Protein AF-A0A0P6XK25-F1 (afdb_monomer)

pLDDT: mean 90.97, std 7.02, range [74.19, 98.38]

Structure (mmCIF, N/CA/C/O backbone):
data_AF-A0A0P6XK25-F1
#
_entry.id   AF-A0A0P6XK25-F1
#
loop_
_atom_site.group_PDB
_atom_site.id
_atom_site.type_symbol
_atom_site.label_atom_id
_atom_site.label_alt_id
_atom_site.label_comp_id
_atom_site.label_asym_id
_atom_site.label_entity_id
_atom_site.label_seq_id
_atom_site.pdbx_PDB_ins_code
_atom_site.Cartn_x
_atom_site.Cartn_y
_atom_site.Cartn_z
_atom_site.occupancy
_atom_site.B_iso_or_equiv
_atom_site.auth_seq_id
_atom_site.auth_comp_id
_atom_site.auth_asym_id
_atom_site.auth_atom_id
_atom_site.pdbx_PDB_model_num
ATOM 1 N N . MET A 1 1 ? 8.075 2.113 -7.805 1.00 88.81 1 MET A N 1
ATOM 2 C CA . MET A 1 1 ? 7.806 1.300 -6.597 1.00 88.81 1 MET A CA 1
ATOM 3 C C . MET A 1 1 ? 6.356 1.472 -6.178 1.00 88.81 1 MET A C 1
ATOM 5 O O . MET A 1 1 ? 5.904 2.604 -6.058 1.00 88.81 1 MET A O 1
ATOM 9 N N . PHE A 1 2 ? 5.640 0.374 -5.963 1.00 92.81 2 PHE A N 1
ATOM 10 C CA . PHE A 1 2 ? 4.266 0.370 -5.460 1.00 92.81 2 PHE A CA 1
ATOM 11 C C . PHE A 1 2 ? 4.269 0.221 -3.941 1.00 92.81 2 PHE A C 1
ATOM 13 O O . PHE A 1 2 ? 5.107 -0.491 -3.394 1.00 92.81 2 PHE A O 1
ATOM 20 N N . GLN A 1 3 ? 3.340 0.879 -3.261 1.00 95.38 3 GLN A N 1
ATOM 21 C CA . GLN A 1 3 ? 3.172 0.802 -1.816 1.00 95.38 3 GLN A CA 1
ATOM 22 C C . GLN A 1 3 ? 1.693 0.698 -1.459 1.00 95.38 3 GLN A C 1
ATOM 24 O O . GLN A 1 3 ? 0.843 1.359 -2.062 1.00 95.38 3 GLN A O 1
ATOM 29 N N . LEU A 1 4 ? 1.410 -0.107 -0.440 1.00 96.75 4 LEU A N 1
ATOM 30 C CA . LEU A 1 4 ? 0.135 -0.119 0.259 1.00 96.75 4 LEU A CA 1
ATOM 31 C C . LEU A 1 4 ? 0.401 0.510 1.614 1.00 96.75 4 LEU A C 1
ATOM 33 O O . LEU A 1 4 ? 1.166 -0.023 2.417 1.00 96.75 4 LEU A O 1
ATOM 37 N N . ASN A 1 5 ? -0.219 1.653 1.843 1.00 97.94 5 ASN A N 1
ATOM 38 C CA . ASN A 1 5 ? -0.142 2.372 3.098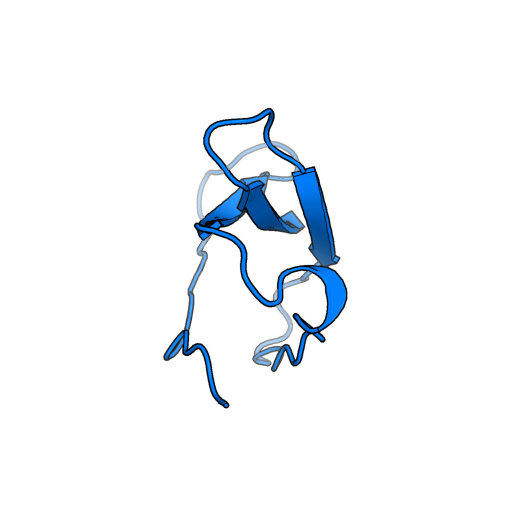 1.00 97.94 5 ASN A CA 1
ATOM 39 C C . ASN A 1 5 ? -1.529 2.432 3.728 1.00 97.94 5 ASN A C 1
ATOM 41 O O . ASN A 1 5 ? -2.542 2.174 3.071 1.00 97.94 5 ASN A O 1
ATOM 45 N N . TYR A 1 6 ? -1.581 2.781 5.004 1.00 98.06 6 TYR A N 1
ATOM 46 C CA . TYR A 1 6 ? -2.836 2.992 5.701 1.00 98.06 6 TYR A CA 1
ATOM 47 C C . TYR A 1 6 ? -2.727 4.094 6.745 1.00 98.06 6 TYR A C 1
ATOM 49 O O . TYR A 1 6 ? -1.652 4.385 7.267 1.00 98.06 6 TYR A O 1
ATOM 57 N N . VAL A 1 7 ? -3.873 4.673 7.073 1.00 98.38 7 VAL A N 1
ATOM 58 C CA . VAL A 1 7 ? -4.083 5.474 8.276 1.00 98.38 7 VAL A CA 1
ATOM 59 C C . VAL A 1 7 ? -5.126 4.749 9.112 1.00 98.38 7 VAL A C 1
ATOM 61 O O . VAL A 1 7 ? -6.194 4.415 8.601 1.00 98.38 7 VAL A O 1
ATOM 64 N N . ALA A 1 8 ? -4.818 4.497 10.381 1.00 98.06 8 ALA A N 1
ATOM 65 C CA . ALA A 1 8 ? -5.767 3.937 11.337 1.00 98.06 8 ALA A CA 1
ATOM 66 C C . ALA A 1 8 ? -6.170 5.000 12.359 1.00 98.06 8 ALA A C 1
ATOM 68 O O . ALA A 1 8 ? -5.311 5.720 12.870 1.00 98.06 8 ALA A O 1
ATOM 69 N N . ASP A 1 9 ? -7.470 5.095 12.626 1.00 97.81 9 ASP A N 1
ATOM 70 C CA . ASP A 1 9 ? -8.073 5.939 13.665 1.00 97.81 9 ASP A CA 1
ATOM 71 C C . ASP A 1 9 ? -7.632 7.416 13.598 1.00 97.81 9 ASP A C 1
ATOM 73 O O . ASP A 1 9 ? -7.472 8.091 14.612 1.00 97.81 9 ASP A O 1
ATOM 77 N N . GLY A 1 10 ? -7.413 7.922 12.378 1.00 96.06 10 GLY A N 1
ATOM 78 C CA . GLY A 1 10 ? -6.972 9.300 12.126 1.00 96.06 10 GLY A CA 1
ATOM 79 C C . GLY A 1 10 ? -5.509 9.589 12.491 1.00 96.06 10 GLY A C 1
ATOM 80 O O . GLY A 1 10 ? -5.129 10.755 12.585 1.00 96.06 10 GLY A O 1
ATOM 81 N N . GLY A 1 11 ? -4.697 8.554 12.721 1.00 97.19 11 GLY A N 1
ATOM 82 C CA . GLY A 1 11 ? -3.277 8.671 13.041 1.00 97.19 11 GLY A CA 1
ATOM 83 C C . GLY A 1 11 ? -2.378 9.028 11.850 1.00 97.19 11 GLY A C 1
ATOM 84 O O . GLY A 1 11 ? -2.811 9.534 10.817 1.00 97.19 11 GLY A O 1
ATOM 85 N N . ALA A 1 12 ? -1.083 8.753 12.001 1.00 98.00 12 ALA A N 1
ATOM 86 C CA . ALA A 1 12 ? -0.105 8.951 10.935 1.00 98.00 12 ALA A CA 1
ATOM 87 C C . ALA A 1 12 ? -0.166 7.831 9.885 1.00 98.00 12 ALA A C 1
ATOM 89 O O . ALA A 1 12 ? -0.486 6.687 10.209 1.00 98.00 12 ALA A O 1
ATOM 90 N N . GLU A 1 13 ? 0.214 8.154 8.646 1.00 98.06 13 GLU A N 1
ATOM 91 C CA . GLU A 1 13 ? 0.374 7.171 7.571 1.00 98.06 13 GLU A CA 1
ATOM 92 C C . GLU A 1 13 ? 1.430 6.117 7.947 1.00 98.06 13 GLU A C 1
ATOM 94 O O . GLU A 1 13 ? 2.542 6.448 8.360 1.00 98.06 13 GLU A O 1
ATOM 99 N N . GLN A 1 14 ? 1.074 4.846 7.786 1.00 97.88 14 GLN A N 1
ATOM 100 C CA . GLN A 1 14 ? 1.920 3.679 8.017 1.00 97.88 14 GLN A CA 1
ATOM 101 C C . GLN A 1 14 ? 2.038 2.854 6.729 1.00 97.88 14 GLN A C 1
ATOM 103 O O . GLN A 1 14 ? 1.100 2.804 5.933 1.00 97.88 14 GLN A O 1
ATOM 108 N N . ASN A 1 15 ? 3.172 2.181 6.525 1.00 97.00 15 ASN A N 1
ATOM 109 C CA . ASN A 1 15 ? 3.386 1.291 5.379 1.00 97.00 15 ASN A CA 1
ATOM 110 C C . ASN A 1 15 ? 2.995 -0.151 5.743 1.00 97.00 15 ASN A C 1
ATOM 112 O O . ASN A 1 15 ? 3.527 -0.701 6.703 1.00 97.00 15 ASN A O 1
ATOM 116 N N . LEU A 1 16 ? 2.084 -0.759 4.974 1.00 96.25 16 LEU A N 1
ATOM 117 C CA . LEU A 1 16 ? 1.774 -2.198 5.046 1.00 96.25 16 LEU A CA 1
ATOM 118 C C . LEU A 1 16 ? 2.709 -3.027 4.171 1.00 96.25 16 LEU A C 1
ATOM 120 O O . LEU A 1 16 ? 2.954 -4.195 4.455 1.00 96.25 16 LEU A O 1
ATOM 124 N N . GLY A 1 17 ? 3.221 -2.436 3.095 1.00 95.12 17 GLY A N 1
ATOM 125 C CA . GLY A 1 17 ? 4.163 -3.102 2.215 1.00 95.12 17 GLY A CA 1
ATOM 126 C C . GLY A 1 17 ? 4.638 -2.207 1.084 1.00 95.12 17 GLY A C 1
ATOM 127 O O . GLY A 1 17 ? 4.009 -1.201 0.736 1.00 95.12 17 GLY A O 1
ATOM 128 N N . SER A 1 18 ? 5.778 -2.585 0.516 1.00 94.88 18 SER A N 1
ATOM 129 C CA . SER A 1 18 ? 6.374 -1.948 -0.653 1.00 94.88 18 SER A CA 1
ATOM 130 C C . SER A 1 18 ? 6.839 -3.026 -1.627 1.00 94.88 18 SER A C 1
ATOM 132 O O . SER A 1 18 ? 7.510 -3.976 -1.228 1.00 94.88 18 SER A O 1
ATOM 134 N N . TRP A 1 19 ? 6.505 -2.860 -2.903 1.00 91.44 19 TRP A N 1
ATOM 135 C CA . TRP A 1 19 ? 6.824 -3.801 -3.972 1.00 91.44 19 TRP A CA 1
ATOM 136 C C . TRP A 1 19 ? 7.514 -3.077 -5.120 1.00 91.44 19 TRP A C 1
ATOM 138 O O . TRP A 1 19 ? 7.013 -2.095 -5.684 1.00 91.44 19 TRP A O 1
ATOM 148 N N . THR A 1 20 ? 8.688 -3.576 -5.485 1.00 87.31 20 THR A N 1
ATOM 149 C CA . THR A 1 20 ? 9.390 -3.136 -6.686 1.00 87.31 20 THR A CA 1
ATOM 150 C C . THR A 1 20 ? 8.846 -3.931 -7.857 1.00 87.31 20 THR A C 1
ATOM 152 O O . THR A 1 20 ? 9.065 -5.134 -7.930 1.00 87.31 20 THR A O 1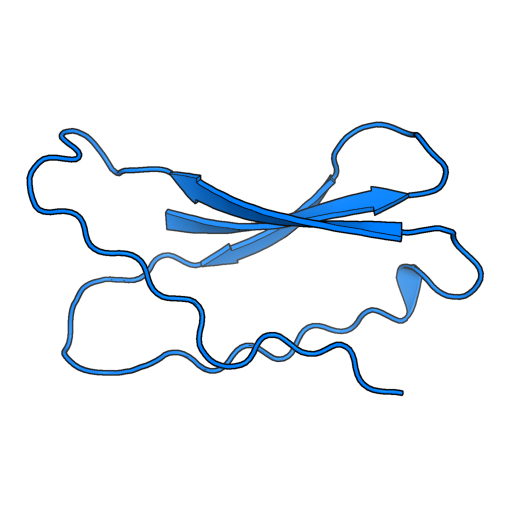
ATOM 155 N N . GLN A 1 21 ? 8.144 -3.251 -8.761 1.00 78.06 21 GLN A N 1
ATOM 156 C CA . GLN A 1 21 ? 7.702 -3.841 -10.017 1.00 78.06 21 GLN A CA 1
ATOM 157 C C . GLN A 1 21 ? 8.538 -3.289 -11.177 1.00 78.06 21 GLN A C 1
ATOM 159 O O . GLN A 1 21 ? 8.823 -2.089 -11.227 1.00 78.06 21 GLN A O 1
ATOM 164 N N . THR A 1 22 ? 8.945 -4.184 -12.073 1.00 76.56 22 THR A N 1
ATOM 165 C CA . THR A 1 22 ? 9.611 -3.909 -13.347 1.00 76.56 22 THR A CA 1
ATOM 166 C C . THR A 1 22 ? 8.731 -4.447 -14.460 1.00 76.56 22 THR A C 1
ATOM 168 O O . THR A 1 22 ? 8.380 -5.620 -14.421 1.00 76.56 22 THR A O 1
ATOM 171 N N . TYR A 1 23 ? 8.430 -3.629 -15.468 1.00 74.31 23 TYR A N 1
ATOM 172 C CA . TYR A 1 23 ? 7.549 -4.030 -16.562 1.00 74.31 23 TYR A CA 1
ATOM 173 C C . TYR A 1 23 ? 8.072 -5.281 -17.293 1.00 74.31 23 TYR A C 1
ATOM 175 O O . TYR A 1 23 ? 8.986 -5.202 -18.112 1.00 74.31 23 TYR A O 1
ATOM 183 N N . ASP A 1 24 ? 7.482 -6.435 -16.986 1.00 80.31 24 ASP A N 1
ATOM 184 C CA . ASP A 1 24 ? 7.812 -7.750 -17.548 1.00 80.31 24 ASP A CA 1
ATOM 185 C C . ASP A 1 24 ? 6.615 -8.385 -18.285 1.00 80.31 24 ASP A C 1
ATOM 187 O O . ASP A 1 24 ? 6.651 -9.553 -18.677 1.00 80.31 24 ASP A O 1
ATOM 191 N N . GLY A 1 25 ? 5.544 -7.605 -18.476 1.00 80.62 25 GLY A N 1
ATOM 192 C CA . GLY A 1 25 ? 4.287 -8.045 -19.080 1.00 80.62 25 GLY A CA 1
ATOM 193 C C . GLY A 1 25 ? 3.392 -8.869 -18.150 1.00 80.62 25 GLY A C 1
ATOM 194 O O . GLY A 1 25 ? 2.348 -9.347 -18.601 1.00 80.62 25 GLY A O 1
ATOM 195 N N . LYS A 1 26 ? 3.763 -9.048 -16.877 1.00 82.88 26 LYS A N 1
ATOM 196 C CA . LYS A 1 26 ? 2.962 -9.770 -15.887 1.00 82.88 26 LYS A CA 1
ATOM 197 C C . LYS A 1 26 ? 2.282 -8.816 -14.915 1.00 82.88 26 LYS A C 1
ATOM 199 O O . LYS A 1 26 ? 2.674 -7.667 -14.728 1.00 82.88 26 LYS A O 1
ATOM 204 N N . TRP A 1 27 ? 1.236 -9.337 -14.289 1.00 83.69 27 TRP A N 1
ATOM 205 C CA . TRP A 1 27 ? 0.532 -8.679 -13.199 1.00 83.69 27 TRP A CA 1
ATOM 206 C C . TRP A 1 27 ? 0.925 -9.342 -11.888 1.00 83.69 27 TRP A C 1
ATOM 208 O O . TRP A 1 27 ? 0.879 -10.568 -11.787 1.00 83.69 27 TRP A O 1
ATOM 218 N N . GLU A 1 28 ? 1.256 -8.535 -10.886 1.00 87.50 28 GLU A N 1
ATOM 219 C CA . GLU A 1 28 ? 1.469 -9.031 -9.529 1.00 87.50 28 GLU A CA 1
ATOM 220 C C . GLU A 1 28 ? 0.149 -9.057 -8.764 1.00 87.50 28 GLU A C 1
ATOM 222 O O . GLU A 1 28 ? -0.546 -8.043 -8.659 1.00 87.50 28 GLU A O 1
ATOM 227 N N . SER A 1 29 ? -0.192 -10.226 -8.223 1.00 90.31 29 SER A N 1
ATOM 228 C CA . SER A 1 29 ? -1.322 -10.378 -7.309 1.00 90.31 29 SER A CA 1
ATOM 229 C C . SER A 1 29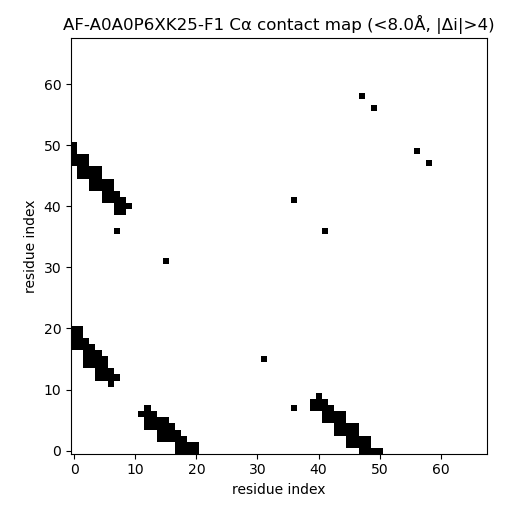 ? -0.820 -10.233 -5.881 1.00 90.31 29 SER A C 1
ATOM 231 O O . SER A 1 29 ? 0.037 -10.999 -5.446 1.00 90.31 29 SER A O 1
ATOM 233 N N . LEU A 1 30 ? -1.376 -9.274 -5.145 1.00 91.50 30 LEU A N 1
ATOM 234 C CA . LEU A 1 30 ? -1.016 -9.022 -3.754 1.00 91.50 30 LEU A CA 1
ATOM 235 C C . LEU A 1 30 ? -2.131 -9.499 -2.827 1.00 91.50 30 LEU A C 1
ATOM 237 O O . LEU A 1 30 ? -3.289 -9.122 -3.001 1.00 91.50 30 LEU A O 1
ATOM 241 N N . ASP A 1 31 ? -1.748 -10.302 -1.839 1.00 94.62 31 ASP A N 1
ATOM 242 C CA . ASP A 1 31 ? -2.581 -10.704 -0.709 1.00 94.62 31 ASP A CA 1
ATOM 243 C C . ASP A 1 31 ? -1.846 -10.289 0.570 1.00 94.62 31 ASP A C 1
ATOM 245 O O . ASP A 1 31 ? -0.700 -10.685 0.795 1.00 94.62 31 ASP A O 1
ATOM 249 N N . VAL A 1 32 ? -2.457 -9.391 1.338 1.00 95.19 32 VAL A N 1
ATOM 250 C CA . VAL A 1 32 ? -1.840 -8.743 2.500 1.00 95.19 32 VAL A CA 1
ATOM 251 C C . VAL A 1 32 ? -2.725 -9.011 3.702 1.00 95.19 32 VAL A C 1
ATOM 253 O O . VAL A 1 32 ? -3.907 -8.674 3.682 1.00 95.19 32 VAL A O 1
ATOM 256 N N . AS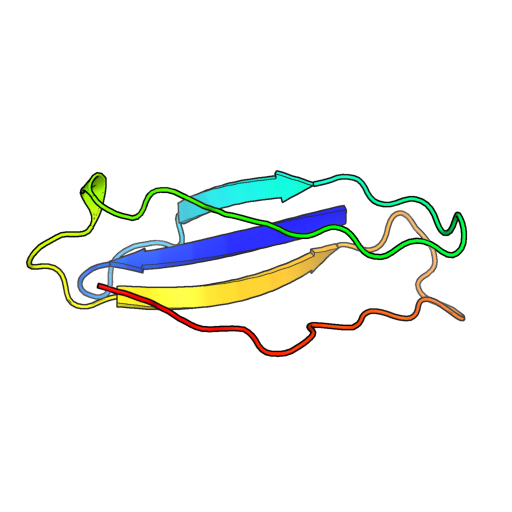P A 1 33 ? -2.143 -9.576 4.758 1.00 95.12 33 ASP A N 1
ATOM 257 C CA . ASP A 1 33 ? -2.859 -9.799 6.008 1.00 95.12 33 ASP A CA 1
ATOM 258 C C . ASP A 1 33 ? -3.189 -8.463 6.694 1.00 95.12 33 ASP A C 1
ATOM 260 O O . ASP A 1 33 ? -2.307 -7.659 7.009 1.00 95.12 33 ASP A O 1
ATOM 264 N N . LEU A 1 34 ? -4.480 -8.240 6.935 1.00 96.12 34 LEU A N 1
ATOM 265 C CA . LEU A 1 34 ? -5.014 -7.046 7.588 1.00 96.12 34 LEU A CA 1
ATOM 266 C C . LEU A 1 34 ? -5.406 -7.302 9.051 1.00 96.12 34 LEU A C 1
ATOM 268 O O . LEU A 1 34 ? -5.945 -6.400 9.690 1.00 96.12 34 LEU A O 1
ATOM 272 N N . SER A 1 35 ? -5.125 -8.488 9.603 1.00 95.81 35 SER A N 1
ATOM 273 C CA . SER A 1 35 ? -5.508 -8.890 10.968 1.00 95.81 35 SER A CA 1
ATOM 274 C C . SER A 1 35 ? -5.084 -7.884 12.047 1.00 95.81 35 SER A C 1
ATOM 276 O O . SER A 1 35 ? -5.832 -7.605 12.981 1.00 95.81 35 SER A O 1
ATOM 278 N N . SER A 1 36 ? -3.917 -7.254 11.884 1.00 95.06 36 SER A N 1
ATOM 279 C CA . SER A 1 36 ? -3.394 -6.218 12.794 1.00 95.06 36 SER A CA 1
ATOM 280 C C . SER A 1 36 ? -4.228 -4.923 12.856 1.00 95.06 3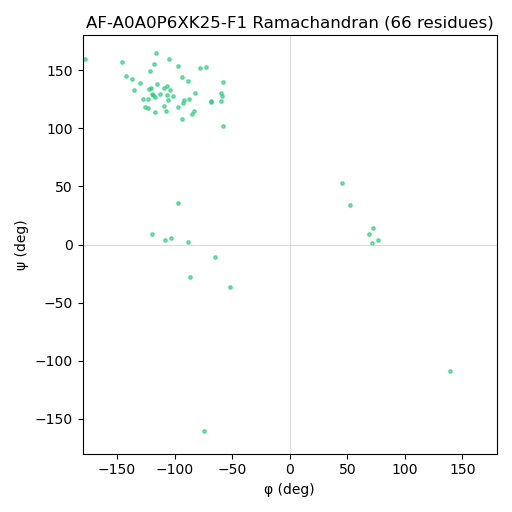6 SER A C 1
ATOM 282 O O . SER A 1 36 ? -4.000 -4.049 13.711 1.00 95.06 36 SER A O 1
ATOM 284 N N . LEU A 1 37 ? -5.185 -4.777 11.941 1.00 96.31 37 LEU A N 1
ATOM 285 C CA . LEU A 1 37 ? -6.067 -3.625 11.804 1.00 96.31 37 LEU A CA 1
ATOM 286 C C . LEU A 1 37 ? -7.505 -3.925 12.240 1.00 96.31 37 LEU A C 1
ATOM 288 O O . LEU A 1 37 ? -8.361 -3.050 12.109 1.00 96.31 37 LEU A O 1
ATOM 292 N N . ASP A 1 38 ? -7.774 -5.125 12.762 1.00 95.75 38 ASP A N 1
ATOM 293 C CA . ASP A 1 38 ? -9.113 -5.494 13.210 1.00 95.75 38 ASP A CA 1
ATOM 294 C C . ASP A 1 38 ? -9.637 -4.528 14.286 1.00 95.75 38 ASP A C 1
ATOM 296 O O . ASP A 1 38 ? -8.900 -4.044 15.151 1.00 95.75 38 ASP A O 1
ATOM 300 N N . GLY A 1 39 ? -10.924 -4.203 14.186 1.00 96.12 39 GLY A N 1
ATOM 301 C CA . GLY A 1 39 ? -11.599 -3.241 15.057 1.00 96.12 39 GLY A CA 1
ATOM 302 C C . GLY A 1 39 ? -11.233 -1.763 14.854 1.00 96.12 39 GLY A C 1
ATOM 303 O O . GLY A 1 39 ? -11.783 -0.928 15.572 1.00 96.12 39 GLY A O 1
ATOM 304 N N . LYS A 1 40 ? -10.355 -1.409 13.904 1.00 96.75 40 LYS A N 1
ATOM 305 C CA . LYS A 1 40 ? -9.958 -0.012 13.640 1.00 96.75 40 LYS A CA 1
ATOM 306 C C . LYS A 1 40 ? -10.743 0.611 12.490 1.00 96.75 40 LYS A C 1
ATOM 308 O O . LYS A 1 40 ? -11.167 -0.074 11.559 1.00 96.75 40 LYS A O 1
ATOM 313 N N . SER A 1 41 ? -10.875 1.935 12.512 1.00 97.38 41 SER A N 1
ATOM 314 C CA . SER A 1 41 ? -11.307 2.695 11.336 1.00 97.38 41 SER A CA 1
ATOM 315 C C . SER A 1 41 ? -10.098 2.951 10.442 1.00 97.38 41 SER A C 1
ATOM 317 O O . SER A 1 41 ? -9.158 3.635 10.850 1.00 97.38 41 SER A O 1
ATOM 319 N N . VAL A 1 42 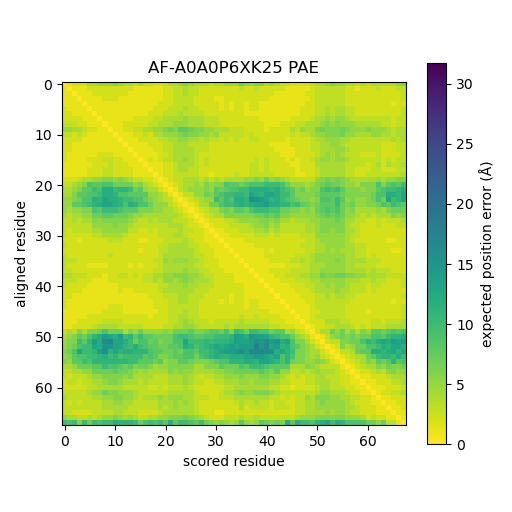? -10.091 2.381 9.235 1.00 97.50 42 VAL A N 1
ATOM 320 C CA . VAL A 1 42 ? -8.901 2.360 8.371 1.00 97.50 42 VAL A CA 1
ATOM 321 C C . VAL A 1 42 ? -9.163 3.044 7.036 1.00 97.50 42 VAL A C 1
ATOM 323 O O . VAL A 1 42 ? -10.157 2.777 6.363 1.00 97.50 42 VAL A O 1
ATOM 326 N N . GLN A 1 43 ? -8.219 3.884 6.618 1.00 97.94 43 GLN A N 1
ATOM 327 C CA . GLN A 1 43 ? -8.121 4.409 5.259 1.00 97.94 43 GLN A CA 1
ATOM 328 C C . GLN A 1 43 ? -6.918 3.768 4.571 1.00 97.94 43 GLN A C 1
ATOM 330 O O . GLN A 1 43 ? -5.790 3.944 5.025 1.00 97.94 43 GLN A O 1
ATOM 335 N N . PHE A 1 44 ? -7.146 3.041 3.479 1.00 97.31 44 PHE A N 1
ATOM 336 C CA . PHE A 1 44 ? -6.072 2.474 2.663 1.00 97.31 44 PHE A CA 1
ATOM 337 C C . PHE A 1 44 ? -5.622 3.462 1.589 1.00 97.31 44 PHE A C 1
ATOM 339 O O . PHE A 1 44 ? -6.438 4.146 0.970 1.00 97.31 44 PHE A O 1
ATOM 346 N N . ILE A 1 45 ? -4.316 3.511 1.353 1.00 97.25 45 ILE A N 1
ATOM 347 C CA . ILE A 1 45 ? -3.668 4.412 0.405 1.00 97.25 45 ILE A CA 1
ATOM 348 C C . ILE A 1 45 ? -2.825 3.560 -0.543 1.00 97.25 45 ILE A C 1
ATOM 350 O O . ILE A 1 45 ? -1.876 2.892 -0.133 1.00 97.25 45 ILE A O 1
ATOM 354 N N . LEU A 1 46 ? -3.166 3.607 -1.827 1.00 95.94 46 LEU A N 1
ATOM 355 C CA . LEU A 1 46 ? -2.403 2.980 -2.899 1.00 95.94 46 LEU A CA 1
ATOM 356 C C . LEU A 1 46 ? -1.436 4.022 -3.465 1.00 95.94 46 LEU A C 1
ATOM 358 O O . LEU A 1 46 ? -1.864 4.978 -4.110 1.00 95.94 46 LEU A O 1
ATOM 362 N N . LYS A 1 47 ? -0.140 3.878 -3.183 1.00 94.31 47 LYS A N 1
ATOM 363 C CA . LYS A 1 47 ? 0.884 4.877 -3.522 1.00 94.31 47 LYS A CA 1
ATOM 364 C C . LYS A 1 47 ? 1.871 4.309 -4.541 1.00 94.31 47 LYS A C 1
ATOM 366 O O . LYS A 1 47 ? 2.297 3.163 -4.428 1.00 94.31 47 LYS A O 1
ATOM 371 N N . VAL A 1 48 ? 2.255 5.120 -5.528 1.00 91.50 48 VAL A N 1
ATOM 372 C CA . VAL A 1 48 ? 3.358 4.813 -6.452 1.00 91.50 48 VAL A CA 1
ATOM 373 C C . VAL A 1 48 ? 4.409 5.892 -6.319 1.00 91.50 48 VAL A C 1
ATOM 375 O O . VAL A 1 48 ? 4.104 7.080 -6.379 1.00 91.50 48 VAL A O 1
ATOM 378 N N . LEU A 1 49 ? 5.646 5.455 -6.139 1.00 89.56 49 LEU A N 1
ATOM 379 C CA . LEU A 1 49 ? 6.828 6.296 -6.206 1.00 89.56 49 LEU A CA 1
ATOM 380 C C . LEU A 1 49 ? 7.542 5.981 -7.517 1.00 89.56 49 LEU A C 1
ATOM 382 O O . LEU A 1 49 ? 7.846 4.815 -7.784 1.00 89.56 49 LEU A O 1
ATOM 386 N N . ASN A 1 50 ? 7.781 6.993 -8.344 1.00 84.56 50 ASN A N 1
ATOM 387 C CA . ASN A 1 50 ? 8.573 6.823 -9.554 1.00 84.56 50 ASN A CA 1
ATOM 388 C C . ASN A 1 50 ? 10.060 6.653 -9.190 1.00 84.56 50 ASN A C 1
ATOM 390 O O . ASN A 1 50 ? 10.526 7.137 -8.160 1.00 84.56 50 ASN A O 1
ATOM 394 N N . ASN A 1 51 ? 10.823 5.964 -10.037 1.00 74.19 51 ASN A N 1
ATOM 395 C CA . ASN A 1 51 ? 12.257 5.738 -9.815 1.00 74.19 51 ASN A CA 1
ATOM 396 C C . ASN A 1 51 ? 13.125 6.752 -10.593 1.00 74.19 51 ASN A C 1
ATOM 398 O O . ASN A 1 51 ? 14.184 6.393 -11.104 1.00 74.19 51 ASN A O 1
ATOM 402 N N . GLY A 1 52 ? 12.684 8.010 -10.720 1.00 78.56 52 GLY A N 1
ATOM 403 C CA . GLY A 1 52 ? 13.414 9.047 -11.458 1.00 78.56 52 GLY A CA 1
ATOM 404 C C . GLY A 1 52 ? 12.505 9.939 -12.298 1.00 78.56 52 GLY A C 1
ATOM 405 O O . GLY A 1 52 ? 11.786 10.771 -11.754 1.00 78.56 52 GLY A O 1
ATOM 406 N N . ASN A 1 53 ? 12.558 9.802 -13.624 1.00 78.31 53 ASN A N 1
ATOM 407 C CA . ASN A 1 53 ? 11.619 10.472 -14.525 1.00 78.31 53 ASN A CA 1
ATOM 408 C C . ASN A 1 53 ? 10.324 9.649 -14.597 1.00 78.31 53 ASN A C 1
ATOM 410 O O . ASN A 1 53 ? 10.400 8.446 -14.798 1.00 78.31 53 ASN A O 1
ATOM 414 N N . SER A 1 54 ? 9.164 10.285 -14.418 1.00 79.44 54 SER A N 1
ATOM 415 C CA . SER A 1 54 ? 7.849 9.635 -14.546 1.00 79.44 54 SER A CA 1
ATOM 416 C C . SER A 1 54 ? 7.285 9.660 -15.968 1.00 79.44 54 SER A C 1
ATOM 418 O O . SER A 1 54 ? 6.141 9.266 -16.181 1.00 79.44 54 SER A O 1
ATOM 420 N N . GLN A 1 55 ? 8.022 10.208 -16.934 1.00 79.81 55 GLN A N 1
ATOM 421 C CA . GLN A 1 55 ? 7.596 10.225 -18.325 1.00 79.81 55 GLN A CA 1
ATOM 422 C C . GLN A 1 55 ? 7.413 8.784 -18.815 1.00 79.81 55 GLN A C 1
ATOM 424 O O . GLN A 1 55 ? 8.329 7.975 -18.712 1.00 79.81 55 GLN A O 1
ATOM 429 N N . ASP A 1 56 ? 6.208 8.496 -19.307 1.00 79.44 56 ASP A N 1
ATOM 430 C CA . ASP A 1 56 ? 5.754 7.182 -19.780 1.00 79.44 56 ASP A CA 1
ATOM 431 C C . ASP A 1 56 ? 5.567 6.097 -18.696 1.00 79.44 56 ASP A C 1
ATOM 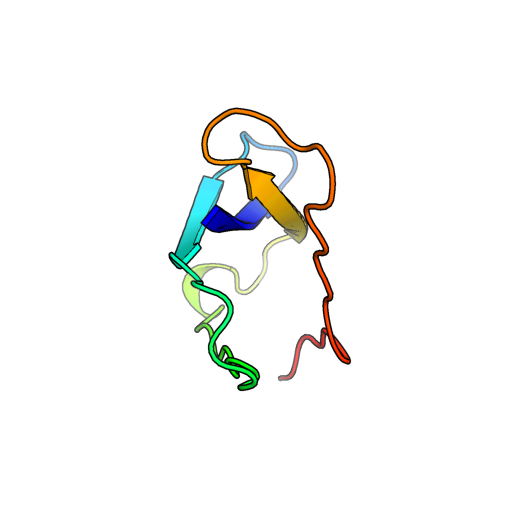433 O O . ASP A 1 56 ? 5.259 4.949 -19.025 1.00 79.44 56 ASP A O 1
ATOM 437 N N . ASP A 1 57 ? 5.649 6.447 -17.404 1.00 83.75 57 ASP A N 1
ATOM 438 C CA . ASP A 1 57 ? 5.291 5.525 -16.320 1.00 83.75 57 ASP A CA 1
ATOM 439 C C . ASP A 1 57 ? 3.776 5.252 -16.325 1.00 83.75 57 ASP A C 1
ATOM 441 O O . ASP A 1 57 ? 2.950 6.160 -16.191 1.00 83.75 57 ASP A O 1
ATOM 445 N N . LEU A 1 58 ? 3.402 3.973 -16.413 1.00 83.94 58 LEU A N 1
ATOM 446 C CA . LEU A 1 58 ? 2.023 3.511 -16.268 1.00 83.94 58 LEU A CA 1
ATOM 447 C C . LEU A 1 58 ? 1.873 2.678 -14.997 1.00 83.94 58 LEU A C 1
ATOM 449 O O . LEU A 1 58 ? 2.601 1.711 -14.772 1.00 83.94 58 LEU A O 1
ATOM 453 N N . ALA A 1 59 ? 0.876 3.028 -14.189 1.00 87.25 59 ALA A N 1
ATOM 454 C CA . ALA A 1 59 ? 0.490 2.280 -13.003 1.00 87.25 59 ALA A CA 1
ATOM 455 C C . ALA A 1 59 ? -0.978 1.869 -13.097 1.00 87.25 59 ALA A C 1
ATOM 457 O O . ALA A 1 59 ? -1.848 2.684 -13.405 1.00 87.25 59 ALA A O 1
ATOM 458 N N . PHE A 1 60 ? -1.251 0.603 -12.790 1.00 88.88 60 PHE A N 1
ATOM 459 C CA . PHE A 1 60 ? -2.601 0.059 -12.765 1.00 88.88 60 PHE A CA 1
ATOM 460 C C . PHE A 1 60 ? -2.841 -0.676 -11.453 1.00 88.88 60 PHE A C 1
ATOM 462 O O . PHE A 1 60 ? -1.995 -1.438 -10.989 1.00 88.88 60 PHE A O 1
ATOM 469 N N . TRP A 1 61 ? -4.037 -0.490 -10.903 1.00 90.56 61 TRP A N 1
ATOM 470 C CA . TRP A 1 61 ? -4.562 -1.294 -9.808 1.00 90.56 61 TRP A CA 1
ATOM 471 C C . TRP A 1 61 ? -5.792 -2.022 -10.308 1.00 90.56 61 TRP A C 1
ATOM 473 O O . TRP A 1 61 ? -6.800 -1.404 -10.652 1.00 90.56 61 TRP A O 1
ATOM 483 N N . LEU A 1 62 ? -5.697 -3.342 -10.377 1.00 91.50 62 LEU A N 1
ATOM 484 C CA . LEU A 1 62 ? -6.764 -4.177 -10.902 1.00 91.50 62 LEU A CA 1
ATOM 485 C C . LEU A 1 62 ? -7.594 -4.727 -9.746 1.00 91.50 62 LEU A C 1
ATOM 487 O O . LEU A 1 62 ? -7.083 -5.452 -8.900 1.00 91.50 62 LEU A O 1
ATOM 491 N N . ALA A 1 63 ? -8.880 -4.369 -9.733 1.00 92.62 63 ALA A N 1
ATOM 492 C CA . ALA A 1 63 ? -9.887 -4.865 -8.792 1.00 92.62 63 ALA A CA 1
ATOM 493 C C . ALA A 1 63 ? -9.436 -4.901 -7.310 1.00 92.62 63 ALA A C 1
ATOM 495 O O . ALA A 1 63 ? -9.552 -5.954 -6.668 1.00 92.62 63 ALA A O 1
ATOM 496 N N . PRO A 1 64 ? -8.936 -3.779 -6.749 1.00 93.50 64 PRO A N 1
ATOM 497 C CA . PRO A 1 64 ? -8.587 -3.724 -5.336 1.00 93.50 64 PRO A CA 1
ATOM 498 C C . PRO A 1 64 ? -9.826 -4.031 -4.491 1.00 93.50 64 PRO A C 1
ATOM 500 O O . PRO A 1 64 ? -10.885 -3.428 -4.677 1.00 93.50 64 PRO A O 1
ATOM 503 N N . ARG A 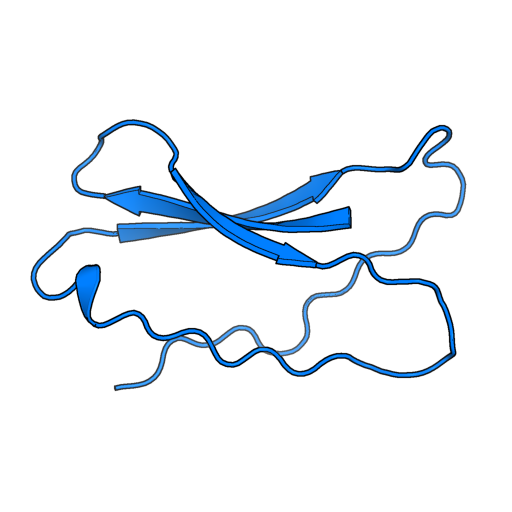1 65 ? -9.699 -4.987 -3.570 1.00 95.06 65 ARG A N 1
ATOM 504 C CA . ARG A 1 65 ? -10.785 -5.411 -2.684 1.00 95.06 65 ARG 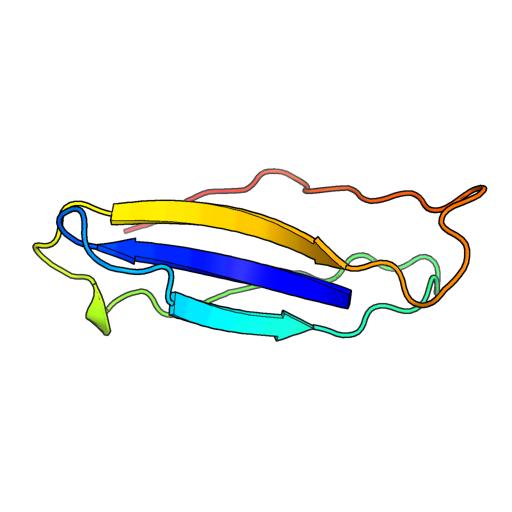A CA 1
ATOM 505 C C . ARG A 1 65 ? -10.253 -5.732 -1.297 1.00 95.06 65 ARG A C 1
ATOM 507 O O . ARG A 1 65 ? -9.165 -6.279 -1.162 1.00 95.06 65 ARG A O 1
ATOM 514 N N . VAL A 1 66 ? -11.064 -5.431 -0.292 1.00 93.38 66 VAL A N 1
ATOM 515 C CA . VAL A 1 66 ? -10.892 -5.926 1.074 1.00 93.38 66 VAL A CA 1
ATOM 516 C C . VAL A 1 66 ? -11.881 -7.069 1.249 1.00 93.38 66 VAL A C 1
ATOM 518 O O . VAL A 1 66 ? -13.059 -6.924 0.918 1.00 93.38 66 VAL A O 1
ATOM 521 N N . VAL A 1 67 ? -11.390 -8.214 1.708 1.00 92.94 67 VAL A N 1
ATOM 522 C CA . VAL A 1 67 ? -12.185 -9.426 1.932 1.00 92.94 67 VAL A CA 1
ATOM 523 C C . VAL A 1 67 ? -12.139 -9.802 3.413 1.00 92.94 67 VAL A C 1
ATOM 525 O O . VAL A 1 67 ? -11.225 -9.382 4.120 1.00 92.94 67 VAL A O 1
ATOM 528 N N . ARG A 1 68 ? -13.158 -10.530 3.877 1.00 83.50 68 ARG A N 1
ATOM 529 C CA . ARG A 1 68 ? -13.326 -10.969 5.268 1.00 83.50 68 ARG A CA 1
ATOM 530 C C . ARG A 1 68 ? -13.086 -12.465 5.392 1.00 83.50 68 ARG A C 1
ATOM 532 O O . ARG A 1 68 ? -13.486 -13.177 4.444 1.00 83.50 68 ARG A O 1
#

Mean predicted aligned error: 3.9 Å

Secondary structure (DSSP, 8-state):
-EEEEEEETT---EEEEEE----SS---------GGGTTS-EEEEEEE--SS--TT------S-----

Radius of gyration: 13.62 Å; Cα contacts (8 Å, |Δi|>4): 71; chains: 1; bounding box: 27×21×35 Å

Solvent-accessible surface area (backbone atoms only — not comparable to full-atom values): 4844 Å² total; per-residue (Å²): 63,42,32,42,29,34,27,51,75,85,52,70,82,41,80,80,46,77,46,84,76,72,98,75,91,73,82,86,86,85,87,76,91,59,73,95,50,68,97,55,58,72,47,78,40,86,44,76,48,72,93,72,78,60,82,89,69,83,86,85,81,80,83,84,78,88,84,135

Foldseek 3Di:
DKWKWKDWPNDDIGTQDDDDDDPPVDDDDDDGDPVVRPPTDMDIDIDDDDPPDCVPPDDDDDPDDDDD

Nearest PDB structures (foldseek):
  3plx-assembly1_B  TM=4.031E-01  e=2.259E+00  Campylobacter jejuni subsp. jejuni NCTC 11168 = ATCC 700819
  1vc3-assembly1_B  TM=3.842E-01  e=4.728E+00  Thermus thermophilus

Sequence (68 aa):
MFQLNYVADGGAEQNLGSWTQTYDGKWESLDVDLSSLDGKSVQFILKVLNNGNSQDDLAFWLAPRVVR

Organism: NCBI:txid869279